Protein AF-A0A816WK23-F1 (afdb_monomer_lite)

Sequence (173 aa):
MIIFQYILIFLVTLNSGKPQETEDAASSPTAIFIKPKAIIMRRLNPLKLLFNVAHIPETSSYSVEWNFPLLKTILLESSYVTDEDKTLFIKEFINQVNDYANWSNEKHYELERFTEKYFNIYKSPDEFLPFNDCSALTYGLMNEMINDLQPNISERKRTEILERAAGRLCNSK

Secondary structure (DSSP, 8-state):
--HHHHHHHHHHHHHTTS-------------------HHHHTTS-GGGGGEEEEE-TTSS-EEEEE-HHHHHHHHHH-SSS-HHHHHHHHHHTGGGGGGGGG--HHHHHHHHHHHHHHH-TTS-GGG-HHHH-HHHHHHHHHHHHHHHH-TT--HHHHHHHHHHHHHHHT---

Radius of gyration: 23.73 Å; chains: 1; bounding box: 39×78×54 Å

Foldseek 3Di:
DVVVVVVVVVVVVVVVPDDPPPPDPPPPPPPPPPPPPVVVVVVPPVVLVQWDWAQDVVDNDIDTAGPVLLVLQLQLVDPPHDPVLNVVCCVLPVVCPVCVVVDDPVSRVVVVVSCCQACVPPDDPCSHSVNPGVLSNLLSVLVVVCCVPPVPDDPVVSVVVSVVRCCVRVPPD

Structure (mmCIF, N/CA/C/O backbone):
data_AF-A0A816WK23-F1
#
_entry.id   AF-A0A816WK23-F1
#
loop_
_atom_site.group_PDB
_atom_site.id
_atom_site.type_symbol
_atom_site.label_atom_id
_atom_site.label_alt_id
_atom_site.label_comp_id
_atom_site.label_asym_id
_atom_site.label_entity_id
_atom_site.label_seq_id
_atom_site.pdbx_PDB_ins_code
_atom_site.Cartn_x
_atom_site.Cartn_y
_atom_site.Cartn_z
_atom_site.occupancy
_atom_site.B_iso_or_equiv
_atom_site.auth_seq_id
_atom_site.auth_comp_id
_atom_site.auth_asym_id
_atom_site.auth_atom_id
_atom_site.pdbx_PDB_model_num
ATOM 1 N N . MET A 1 1 ? 22.956 -58.994 16.156 1.00 59.38 1 MET A N 1
ATOM 2 C CA . MET A 1 1 ? 23.579 -57.656 16.289 1.00 59.38 1 MET A CA 1
ATOM 3 C C . MET A 1 1 ? 22.782 -56.505 15.656 1.00 59.38 1 MET A C 1
ATOM 5 O O . MET A 1 1 ? 23.246 -55.382 15.729 1.00 59.38 1 MET A O 1
ATOM 9 N N . ILE A 1 2 ? 21.575 -56.733 15.117 1.00 57.69 2 ILE A N 1
ATOM 10 C CA . ILE A 1 2 ? 20.716 -55.663 14.563 1.00 57.69 2 ILE A CA 1
ATOM 11 C C . ILE A 1 2 ? 19.747 -55.104 15.627 1.00 57.69 2 ILE A C 1
ATOM 13 O O . ILE A 1 2 ? 19.481 -53.909 15.667 1.00 57.69 2 ILE A O 1
ATOM 17 N N . ILE A 1 3 ? 19.302 -55.939 16.575 1.00 61.91 3 ILE A N 1
ATOM 18 C CA . ILE A 1 3 ? 18.372 -55.547 17.655 1.00 61.91 3 ILE A CA 1
ATOM 19 C C . ILE A 1 3 ? 18.975 -54.474 18.584 1.00 61.91 3 ILE A C 1
ATOM 21 O O . ILE A 1 3 ? 18.285 -53.536 18.970 1.00 61.91 3 ILE A O 1
ATOM 25 N N . PHE A 1 4 ? 20.279 -54.549 18.875 1.00 57.72 4 PHE A N 1
ATOM 26 C CA . PHE A 1 4 ? 20.974 -53.536 19.682 1.00 57.72 4 PHE A CA 1
ATOM 27 C C . PHE A 1 4 ? 21.028 -52.158 19.002 1.00 57.72 4 PHE A C 1
ATOM 29 O O . PHE A 1 4 ? 20.994 -51.144 19.691 1.00 57.72 4 PHE A O 1
ATOM 36 N N . GLN A 1 5 ? 21.055 -52.107 17.665 1.00 57.09 5 GLN A N 1
ATOM 37 C CA . GLN A 1 5 ? 21.061 -50.851 16.909 1.00 57.09 5 GLN A CA 1
ATOM 38 C C . GLN A 1 5 ? 19.702 -50.142 16.973 1.00 57.09 5 GLN A C 1
ATOM 40 O O . GLN A 1 5 ? 19.653 -48.929 17.166 1.00 57.09 5 GLN A O 1
ATOM 45 N N . TYR A 1 6 ? 18.599 -50.894 16.901 1.00 57.12 6 TYR A N 1
ATOM 46 C CA . TYR A 1 6 ? 17.254 -50.327 17.034 1.00 57.12 6 TYR A CA 1
ATOM 47 C C . TYR A 1 6 ? 16.969 -49.808 18.447 1.00 57.12 6 TYR A C 1
ATOM 49 O O . TYR A 1 6 ? 16.362 -48.750 18.583 1.00 57.12 6 TYR A O 1
ATOM 57 N N . ILE A 1 7 ? 17.458 -50.486 19.493 1.00 63.62 7 ILE A N 1
ATOM 58 C CA . ILE A 1 7 ? 17.316 -50.016 20.883 1.00 63.62 7 ILE A CA 1
ATOM 59 C C . ILE A 1 7 ? 18.072 -48.695 21.096 1.00 63.62 7 ILE A C 1
ATOM 61 O O . ILE A 1 7 ? 17.568 -47.796 21.769 1.00 63.62 7 ILE A O 1
ATOM 65 N N . LEU A 1 8 ? 19.251 -48.543 20.483 1.00 59.91 8 LEU A N 1
ATOM 66 C CA . LEU A 1 8 ? 20.062 -47.331 20.605 1.00 59.91 8 LEU A CA 1
ATOM 67 C C . LEU A 1 8 ? 19.431 -46.134 19.874 1.00 59.91 8 LEU A C 1
ATOM 69 O O . LEU A 1 8 ? 19.418 -45.031 20.412 1.00 59.91 8 LEU A O 1
ATOM 73 N N . ILE A 1 9 ? 18.838 -46.361 18.696 1.00 61.66 9 ILE A N 1
ATOM 74 C CA . ILE A 1 9 ? 18.085 -45.329 17.964 1.00 61.66 9 ILE A CA 1
ATOM 75 C C . ILE A 1 9 ? 16.849 -44.907 18.768 1.00 61.66 9 ILE A C 1
ATOM 77 O O . ILE A 1 9 ? 16.619 -43.711 18.925 1.00 61.66 9 ILE A O 1
ATOM 81 N N . PHE A 1 10 ? 16.114 -45.863 19.349 1.00 56.91 10 PHE A N 1
ATOM 82 C CA . PHE A 1 10 ? 14.908 -45.575 20.132 1.00 56.91 10 PHE A CA 1
ATOM 83 C C . PHE A 1 10 ? 15.213 -44.747 21.393 1.00 56.91 10 PHE A C 1
ATOM 85 O O . PHE A 1 10 ? 14.481 -43.804 21.700 1.00 56.91 10 PHE A O 1
ATOM 92 N N . LEU A 1 11 ? 16.323 -45.041 22.086 1.00 58.22 11 LEU A N 1
ATOM 93 C CA . LEU A 1 11 ? 16.782 -44.288 23.262 1.00 58.22 11 LEU A CA 1
ATOM 94 C C . LEU A 1 11 ? 17.215 -42.854 22.926 1.00 58.22 11 LEU A C 1
ATOM 96 O O . LEU A 1 11 ? 16.943 -41.945 23.711 1.00 58.22 11 LEU A O 1
ATOM 100 N N . VAL A 1 12 ? 17.849 -42.636 21.769 1.0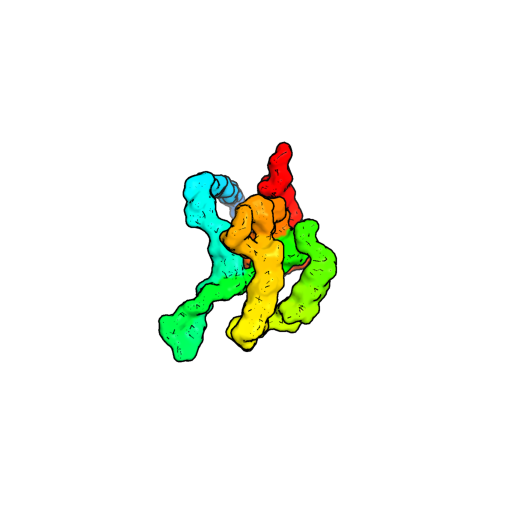0 59.19 12 VAL A N 1
ATOM 101 C CA . VAL A 1 12 ? 18.229 -41.289 21.313 1.00 59.19 12 VAL A CA 1
ATOM 102 C C . VAL A 1 12 ? 16.986 -40.486 20.924 1.00 59.19 12 VAL A C 1
ATOM 104 O O . VAL A 1 12 ? 16.837 -39.353 21.371 1.00 59.19 12 VAL A O 1
ATOM 107 N N . THR A 1 13 ? 16.037 -41.073 20.188 1.00 56.34 13 THR A N 1
ATOM 108 C CA . THR A 1 13 ? 14.824 -40.353 19.760 1.00 56.34 13 THR A CA 1
ATOM 109 C C . THR A 1 13 ? 13.837 -40.059 20.892 1.00 56.34 13 THR A C 1
ATOM 111 O O . THR A 1 13 ? 13.155 -39.040 20.836 1.00 56.34 13 THR A O 1
ATOM 114 N N . LEU A 1 14 ? 13.761 -40.892 21.939 1.00 52.03 14 LEU A N 1
ATOM 115 C CA . LEU A 1 14 ? 12.845 -40.660 23.068 1.00 52.03 14 LEU A CA 1
ATOM 116 C C . LEU A 1 14 ? 13.382 -39.678 24.119 1.00 52.03 14 LEU A C 1
ATOM 118 O O . LEU A 1 14 ? 12.585 -39.073 24.832 1.00 52.03 14 LEU A O 1
ATOM 122 N N . ASN A 1 15 ? 14.700 -39.469 24.205 1.00 47.84 15 ASN A N 1
ATOM 123 C CA . ASN A 1 15 ? 15.285 -38.453 25.091 1.00 47.84 15 ASN A CA 1
ATOM 124 C C . ASN A 1 15 ? 15.459 -37.077 24.428 1.00 47.84 15 ASN A C 1
ATOM 126 O O . ASN A 1 15 ? 15.673 -36.099 25.140 1.00 47.84 15 ASN A O 1
ATOM 130 N N . SER A 1 16 ? 15.296 -36.958 23.107 1.00 46.19 16 SER A N 1
ATOM 131 C CA . SER A 1 16 ? 15.241 -35.657 22.416 1.00 46.19 16 SER A CA 1
ATOM 132 C C . SER A 1 16 ? 13.898 -34.924 22.574 1.00 46.19 16 SER A C 1
ATOM 134 O O . SER A 1 16 ? 13.735 -33.833 22.039 1.00 46.19 16 SER A O 1
ATOM 136 N N . GLY A 1 17 ? 12.940 -35.509 23.304 1.00 43.06 17 GLY A N 1
ATOM 137 C CA . GLY A 1 17 ? 11.607 -34.950 23.549 1.00 43.06 17 GLY A CA 1
ATOM 138 C C . GLY A 1 17 ? 11.363 -34.428 24.968 1.00 43.06 17 GLY A C 1
ATOM 139 O O . GLY A 1 17 ? 10.208 -34.213 25.327 1.00 43.06 17 GLY A O 1
ATOM 140 N N . LYS A 1 18 ? 12.399 -34.242 25.798 1.00 39.94 18 LYS A N 1
ATOM 141 C CA . LYS A 1 18 ? 12.228 -33.533 27.074 1.00 39.94 18 LYS A CA 1
ATOM 142 C C . LYS A 1 18 ? 12.421 -32.034 26.849 1.00 39.94 18 LYS A C 1
ATOM 144 O O . LYS A 1 18 ? 13.476 -31.656 26.338 1.00 39.94 18 LYS A O 1
ATOM 149 N N . PRO A 1 19 ? 11.450 -31.177 27.219 1.00 39.19 19 PRO A N 1
ATOM 150 C CA . PRO A 1 19 ? 11.707 -29.752 27.274 1.00 39.19 19 PRO A CA 1
ATOM 151 C C . PRO A 1 19 ? 12.848 -29.553 28.265 1.00 39.19 19 PRO A C 1
ATOM 153 O O . PRO A 1 19 ? 12.846 -30.102 29.368 1.00 39.19 19 PRO A O 1
ATOM 156 N N . GLN A 1 20 ? 13.867 -28.835 27.822 1.00 37.50 20 GLN A N 1
ATOM 157 C CA . GLN A 1 20 ? 14.959 -28.420 28.671 1.00 37.50 20 GLN A CA 1
ATOM 158 C C . GLN A 1 20 ? 14.364 -27.442 29.693 1.00 37.50 20 GLN A C 1
ATOM 160 O O . GLN A 1 20 ? 14.165 -26.267 29.395 1.00 37.50 20 GLN A O 1
ATOM 165 N N . GLU A 1 21 ? 14.006 -27.947 30.876 1.00 42.97 21 GLU A N 1
ATOM 166 C CA . GLU A 1 21 ? 13.804 -27.128 32.072 1.00 42.97 21 GLU A CA 1
ATOM 167 C C . GLU A 1 21 ? 15.172 -26.583 32.486 1.00 42.97 21 GLU A C 1
ATOM 169 O O . GLU A 1 21 ? 15.847 -27.083 33.380 1.00 42.97 21 GLU A O 1
ATOM 174 N N . THR A 1 22 ? 15.620 -25.567 31.759 1.00 35.53 22 THR A N 1
ATOM 175 C CA . THR A 1 22 ? 16.501 -24.546 32.305 1.00 35.53 22 THR A CA 1
ATOM 176 C C . THR A 1 22 ? 15.592 -23.473 32.878 1.00 35.53 22 THR A C 1
ATOM 178 O O . THR A 1 22 ? 15.131 -22.582 32.164 1.00 35.53 22 THR A O 1
ATOM 181 N N . GLU A 1 23 ? 15.321 -23.581 34.179 1.00 40.41 23 GLU A N 1
ATOM 182 C CA . GLU A 1 23 ? 15.166 -22.400 35.021 1.00 40.41 23 GLU A CA 1
ATOM 183 C C . GLU A 1 23 ? 16.477 -21.612 34.947 1.00 40.41 23 GLU A C 1
ATOM 185 O O . GLU A 1 23 ? 17.361 -21.749 35.781 1.00 40.41 23 GLU A O 1
ATOM 190 N N . ASP A 1 24 ? 16.599 -20.788 33.917 1.00 33.62 24 ASP A N 1
ATOM 191 C CA . ASP A 1 24 ? 17.296 -19.527 34.048 1.00 33.62 24 ASP A CA 1
ATOM 192 C C . ASP A 1 24 ? 16.249 -18.462 33.774 1.00 33.62 24 ASP A C 1
ATOM 194 O O . ASP A 1 24 ? 15.664 -18.383 32.691 1.00 33.62 24 ASP A O 1
ATOM 198 N N . ALA A 1 25 ? 15.978 -17.669 34.807 1.00 42.47 25 ALA A N 1
ATOM 199 C CA . ALA A 1 25 ? 15.183 -16.461 34.753 1.00 42.47 25 ALA A CA 1
ATOM 200 C C . ALA A 1 25 ? 15.871 -15.436 33.836 1.00 42.47 25 ALA A C 1
ATOM 202 O O . ALA A 1 25 ? 16.409 -14.423 34.276 1.00 42.47 25 ALA A O 1
ATOM 203 N N . ALA A 1 26 ? 15.854 -15.692 32.532 1.00 38.41 26 ALA A N 1
ATOM 204 C CA . ALA A 1 26 ? 16.094 -14.684 31.530 1.00 38.41 26 ALA A CA 1
ATOM 205 C C . ALA A 1 26 ? 14.820 -13.849 31.481 1.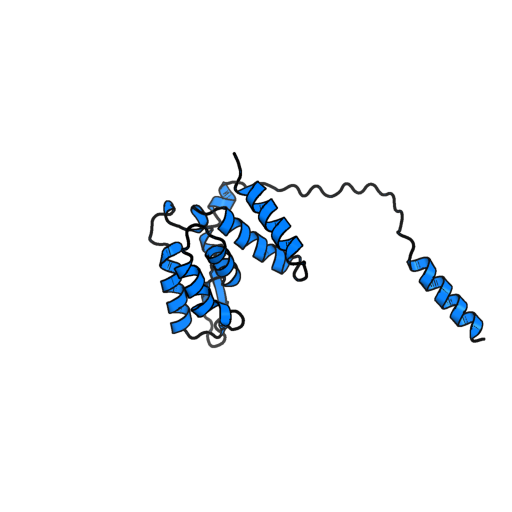00 38.41 26 ALA A C 1
ATOM 207 O O . ALA A 1 26 ? 13.814 -14.240 30.887 1.00 38.41 26 ALA A O 1
ATOM 208 N N . SER A 1 27 ? 14.853 -12.708 32.170 1.00 38.25 27 SER A N 1
ATOM 209 C CA . SER A 1 27 ? 13.924 -11.610 31.943 1.00 38.25 27 SER A CA 1
ATOM 210 C C . SER A 1 27 ? 13.639 -11.534 30.448 1.00 38.25 27 SER A C 1
ATOM 212 O O . SER A 1 27 ? 14.563 -11.263 29.676 1.00 38.25 27 SER A O 1
ATOM 214 N N . SER A 1 28 ? 12.391 -11.813 30.045 1.00 34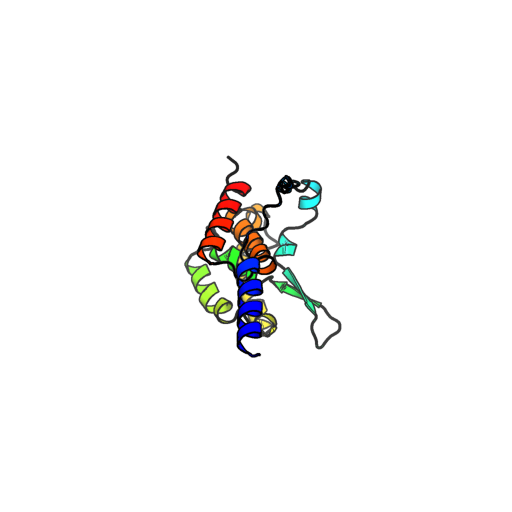.00 28 SER A N 1
ATOM 215 C CA . SER A 1 28 ? 11.897 -11.481 28.708 1.00 34.00 28 SER A CA 1
ATOM 216 C C . SER A 1 28 ? 12.486 -10.115 28.384 1.00 34.00 28 SER A C 1
ATOM 218 O O . SER A 1 28 ? 12.236 -9.205 29.182 1.00 34.00 28 SER A O 1
ATOM 220 N N . PRO A 1 29 ? 13.300 -9.950 27.324 1.00 35.84 29 PRO A N 1
ATOM 221 C CA . PRO A 1 29 ? 13.803 -8.638 26.984 1.00 35.84 29 PRO A CA 1
ATOM 222 C C . PRO A 1 29 ? 12.555 -7.811 26.734 1.00 35.84 29 PRO A C 1
ATOM 224 O O . PRO A 1 29 ? 11.850 -8.005 25.744 1.00 35.84 29 PRO A O 1
ATOM 227 N N . THR A 1 30 ? 12.202 -6.970 27.704 1.00 36.69 30 THR A N 1
ATOM 228 C CA . THR A 1 30 ? 11.135 -6.007 27.542 1.00 36.69 30 THR A CA 1
ATOM 229 C C . THR A 1 30 ? 11.587 -5.219 26.336 1.00 36.69 30 THR A C 1
ATOM 231 O O . THR A 1 30 ? 12.598 -4.524 26.410 1.00 36.69 30 THR A O 1
ATOM 234 N N . ALA A 1 31 ? 10.932 -5.422 25.193 1.00 33.75 31 ALA A N 1
ATOM 235 C CA . ALA A 1 31 ? 11.203 -4.639 24.010 1.00 33.75 31 ALA A CA 1
ATOM 236 C C . ALA A 1 31 ? 10.876 -3.201 24.408 1.00 33.75 31 ALA A C 1
ATOM 238 O O . ALA A 1 31 ? 9.711 -2.806 24.467 1.00 33.75 31 ALA A O 1
ATOM 239 N N . ILE A 1 32 ? 11.903 -2.449 24.806 1.00 30.69 32 ILE A N 1
ATOM 240 C CA . ILE A 1 32 ? 11.766 -1.040 25.122 1.00 30.69 32 ILE A CA 1
ATOM 241 C C . ILE A 1 32 ? 11.493 -0.406 23.772 1.00 30.69 32 ILE A C 1
ATOM 243 O O . ILE A 1 32 ? 12.397 -0.221 22.959 1.00 30.69 32 ILE A O 1
ATOM 247 N N . PHE A 1 33 ? 10.220 -0.130 23.511 1.00 33.94 33 PHE A N 1
ATOM 248 C CA . PHE A 1 33 ? 9.823 0.673 22.375 1.00 33.94 33 PHE A CA 1
ATOM 249 C C . PHE A 1 33 ? 10.369 2.074 22.647 1.00 33.94 33 PHE A C 1
ATOM 251 O O . PHE A 1 33 ? 9.768 2.876 23.364 1.00 33.94 33 PHE A O 1
ATOM 258 N N . ILE A 1 34 ? 11.578 2.343 22.152 1.00 31.09 34 ILE A N 1
ATOM 259 C CA . ILE A 1 34 ? 12.159 3.676 22.201 1.00 31.09 34 ILE A CA 1
ATOM 260 C C . ILE A 1 34 ? 11.275 4.510 21.291 1.00 31.09 34 ILE A C 1
ATOM 262 O O . ILE A 1 34 ? 11.403 4.437 20.071 1.00 31.09 34 ILE A O 1
ATOM 266 N N . LYS A 1 35 ? 10.346 5.269 21.884 1.00 34.00 35 LYS A N 1
ATOM 267 C CA . LYS A 1 35 ? 9.521 6.235 21.159 1.00 34.00 35 LYS A CA 1
ATOM 268 C C . LYS A 1 35 ? 10.500 7.101 20.363 1.00 34.00 35 LYS A C 1
ATOM 270 O O . LYS A 1 35 ? 11.303 7.801 20.995 1.00 34.00 35 LYS A O 1
ATOM 275 N N . PRO A 1 36 ? 10.530 7.010 19.021 1.00 36.69 36 PRO A N 1
ATOM 276 C CA . PRO A 1 36 ? 11.536 7.725 18.262 1.00 36.69 36 PRO A CA 1
ATOM 277 C C . PRO A 1 36 ? 11.382 9.203 18.612 1.00 36.69 36 PRO A C 1
ATOM 279 O O . PRO A 1 36 ? 10.269 9.736 18.583 1.00 36.69 36 PRO A O 1
ATOM 282 N N . LYS A 1 37 ? 12.473 9.856 19.039 1.00 32.69 37 LYS A N 1
ATOM 283 C CA . LYS A 1 37 ? 12.435 11.286 19.375 1.00 32.69 37 LYS A CA 1
ATOM 284 C C . LYS A 1 37 ? 11.768 12.005 18.203 1.00 32.69 37 LYS A C 1
ATOM 286 O O . LYS A 1 37 ? 12.157 11.772 17.062 1.00 32.69 37 LYS A O 1
ATOM 291 N N . ALA A 1 38 ? 10.802 12.886 18.467 1.00 36.94 38 ALA A N 1
ATOM 292 C CA . ALA A 1 38 ? 10.062 13.603 17.422 1.00 36.94 38 ALA A CA 1
ATOM 293 C C . ALA A 1 38 ? 10.986 14.293 16.394 1.00 36.94 38 ALA A C 1
ATOM 295 O O . ALA A 1 38 ? 10.621 14.448 15.239 1.00 36.94 38 ALA A O 1
ATOM 296 N N . ILE A 1 39 ? 12.217 14.641 16.787 1.00 30.27 39 ILE A N 1
ATOM 297 C CA . ILE A 1 39 ? 13.279 15.175 15.918 1.00 30.27 39 ILE A CA 1
ATOM 298 C C . ILE A 1 39 ? 13.793 14.164 14.872 1.00 30.27 39 ILE A C 1
ATOM 300 O O . ILE A 1 39 ? 14.136 14.574 13.769 1.00 30.27 39 ILE A O 1
ATOM 304 N N . ILE A 1 40 ? 13.847 12.864 15.182 1.00 35.97 40 ILE A N 1
ATOM 305 C CA . ILE A 1 40 ? 14.250 11.803 14.241 1.00 35.97 40 ILE A CA 1
ATOM 306 C C . ILE A 1 40 ? 13.091 11.483 13.287 1.00 35.97 40 ILE A C 1
ATOM 308 O O . ILE A 1 40 ? 13.313 11.418 12.082 1.00 35.97 40 ILE A O 1
ATOM 312 N N . MET A 1 41 ? 11.849 11.403 13.790 1.00 32.72 41 MET A N 1
ATOM 313 C CA . MET A 1 41 ? 10.668 11.260 12.918 1.00 32.72 41 MET A CA 1
ATOM 314 C C . MET A 1 41 ? 10.473 12.476 12.005 1.00 32.72 41 MET A C 1
ATOM 316 O O . MET A 1 41 ? 10.145 12.308 10.843 1.00 32.72 41 MET A O 1
ATOM 320 N N . ARG A 1 42 ? 10.777 13.698 12.470 1.00 34.91 42 ARG A N 1
ATOM 321 C CA . ARG A 1 42 ? 10.771 14.914 11.630 1.00 34.91 42 ARG A CA 1
ATOM 322 C C . ARG A 1 42 ? 11.826 14.908 10.514 1.00 34.91 42 ARG A C 1
ATOM 324 O O . ARG A 1 42 ? 11.712 15.706 9.593 1.00 34.91 42 ARG A O 1
ATOM 331 N N . ARG A 1 43 ? 12.861 14.059 10.590 1.00 41.50 43 ARG A N 1
ATOM 332 C CA . ARG A 1 43 ? 13.900 13.929 9.546 1.00 41.50 43 ARG A CA 1
ATOM 333 C C . ARG A 1 43 ? 13.594 12.828 8.530 1.00 41.50 43 ARG A C 1
ATOM 335 O O . ARG A 1 43 ? 14.077 12.896 7.401 1.00 41.50 43 ARG A O 1
ATOM 342 N N . LEU A 1 44 ? 12.793 11.836 8.909 1.00 50.41 44 LEU A N 1
ATOM 343 C CA . LEU A 1 44 ? 12.251 10.840 7.995 1.00 50.41 44 LEU A CA 1
ATOM 344 C C . LEU A 1 44 ? 10.954 11.396 7.421 1.00 50.41 44 LEU A C 1
ATOM 346 O O . LEU A 1 44 ? 9.901 11.267 8.027 1.00 50.41 44 LEU A O 1
ATOM 350 N N . ASN A 1 45 ? 11.048 12.051 6.264 1.00 59.28 45 ASN A N 1
ATOM 351 C CA . ASN A 1 45 ? 9.868 12.407 5.490 1.00 59.28 45 ASN A CA 1
ATOM 352 C C . ASN A 1 45 ? 9.071 11.114 5.221 1.00 59.28 45 ASN A C 1
ATOM 354 O O . ASN A 1 45 ? 9.608 10.255 4.518 1.00 59.28 45 ASN A O 1
ATOM 358 N N . PRO A 1 46 ? 7.848 10.947 5.756 1.00 60.12 46 PRO A N 1
ATOM 359 C CA . PRO A 1 46 ? 7.088 9.706 5.595 1.00 60.12 46 PRO A CA 1
ATOM 360 C C . PRO A 1 46 ? 6.783 9.392 4.128 1.00 60.12 46 PRO A C 1
ATOM 362 O O . PRO A 1 46 ? 6.611 8.229 3.784 1.00 60.12 46 PRO A O 1
ATOM 365 N N . LEU A 1 47 ? 6.859 10.401 3.247 1.00 64.12 47 LEU A N 1
ATOM 366 C CA . LEU A 1 47 ? 6.859 10.228 1.793 1.00 64.12 47 LEU A CA 1
ATOM 367 C C . LEU A 1 47 ? 7.927 9.251 1.312 1.00 64.12 47 LEU A C 1
ATOM 369 O O . LEU A 1 47 ? 7.657 8.456 0.428 1.00 64.12 47 LEU A O 1
ATOM 373 N N . LYS A 1 48 ? 9.127 9.265 1.904 1.00 69.94 48 LYS A N 1
ATOM 374 C CA . LYS A 1 48 ? 10.232 8.387 1.492 1.00 69.94 48 LYS A CA 1
ATOM 375 C C . LYS A 1 48 ? 9.926 6.906 1.683 1.00 69.94 48 LYS A C 1
ATOM 377 O O . LYS A 1 48 ? 10.580 6.094 1.053 1.00 69.94 48 LYS A O 1
ATOM 382 N N . LEU A 1 49 ? 8.975 6.560 2.549 1.00 75.56 49 LEU A N 1
ATOM 383 C CA . LEU A 1 49 ? 8.563 5.171 2.756 1.00 75.56 49 LEU A CA 1
ATOM 384 C C . LEU A 1 49 ? 7.726 4.658 1.583 1.00 75.56 49 LEU A C 1
ATOM 386 O O . LEU A 1 49 ? 7.736 3.465 1.302 1.00 75.56 49 LEU A O 1
ATOM 390 N N . LEU A 1 50 ? 7.034 5.562 0.886 1.00 77.00 50 LEU A N 1
ATOM 391 C CA . LEU A 1 50 ? 6.202 5.234 -0.266 1.00 77.00 50 LEU A CA 1
ATOM 392 C C . LEU A 1 50 ? 7.012 4.964 -1.529 1.00 77.00 50 LEU A C 1
ATOM 394 O O . LEU A 1 50 ? 6.414 4.586 -2.530 1.00 77.00 50 LEU A O 1
ATOM 398 N N . PHE A 1 51 ? 8.332 5.154 -1.503 1.00 79.00 51 PHE A N 1
ATOM 399 C CA . PHE A 1 51 ? 9.173 5.003 -2.678 1.00 79.00 51 PHE A CA 1
ATOM 400 C C . PHE A 1 51 ? 10.350 4.063 -2.421 1.00 79.00 51 PHE A C 1
ATOM 402 O O . PHE A 1 51 ? 11.026 4.149 -1.398 1.00 79.00 51 PHE A O 1
ATOM 409 N N . ASN A 1 52 ? 10.624 3.215 -3.403 1.00 76.38 52 ASN A N 1
ATOM 410 C CA . ASN A 1 52 ? 11.832 2.421 -3.526 1.00 76.38 52 ASN A CA 1
ATOM 411 C C . ASN A 1 52 ? 12.787 3.082 -4.527 1.00 76.38 52 ASN A C 1
ATOM 413 O O . ASN A 1 52 ? 12.372 3.805 -5.433 1.00 76.38 52 ASN A O 1
ATOM 417 N N . VAL A 1 53 ? 14.082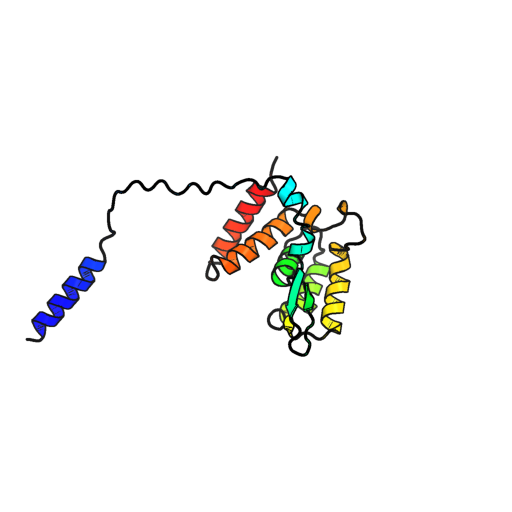 2.814 -4.366 1.00 71.88 53 VAL A N 1
ATOM 418 C CA . VAL A 1 53 ? 15.103 3.169 -5.358 1.00 71.88 53 VAL A CA 1
ATOM 419 C C . VAL A 1 53 ? 15.470 1.894 -6.107 1.00 71.88 53 VAL A C 1
ATOM 421 O O . VAL A 1 53 ? 16.046 0.984 -5.510 1.00 71.88 53 VAL A O 1
ATOM 424 N N . ALA A 1 54 ? 15.126 1.820 -7.390 1.00 67.31 54 ALA A N 1
ATOM 425 C CA . ALA A 1 54 ? 15.423 0.676 -8.243 1.00 67.31 54 ALA A CA 1
ATOM 426 C C . ALA A 1 54 ? 16.598 0.998 -9.176 1.00 67.31 54 ALA A C 1
ATOM 428 O O . ALA A 1 54 ? 16.758 2.121 -9.651 1.00 67.31 54 ALA A O 1
ATOM 429 N N . HIS A 1 55 ? 17.474 0.019 -9.398 1.00 63.94 55 HIS A N 1
ATOM 430 C CA . HIS A 1 55 ? 18.570 0.143 -10.358 1.00 63.94 55 HIS A CA 1
ATOM 431 C C . HIS A 1 55 ? 18.073 -0.284 -11.739 1.00 63.94 55 HIS A C 1
ATOM 433 O O . HIS A 1 55 ? 17.584 -1.403 -11.883 1.00 63.94 55 HIS A O 1
ATOM 439 N N . ILE A 1 56 ? 18.253 0.560 -12.756 1.00 67.88 56 ILE A N 1
ATOM 440 C CA . ILE A 1 56 ? 17.845 0.258 -14.132 1.00 67.88 56 ILE A CA 1
ATOM 441 C C . ILE A 1 56 ? 18.942 -0.612 -14.765 1.00 67.88 56 ILE A C 1
ATOM 443 O O . ILE A 1 56 ? 20.012 -0.086 -15.046 1.00 67.88 56 ILE A O 1
ATOM 447 N N . PRO A 1 57 ? 18.737 -1.921 -15.016 1.00 51.38 57 PRO A N 1
ATOM 448 C CA . PRO A 1 57 ? 19.821 -2.848 -15.382 1.00 51.38 57 PRO A CA 1
ATOM 449 C C . PRO A 1 57 ? 20.583 -2.468 -16.660 1.00 51.38 57 PRO A C 1
ATOM 451 O O . PRO A 1 57 ? 21.747 -2.821 -16.822 1.00 51.38 57 PRO A O 1
ATOM 454 N N . GLU A 1 58 ? 19.924 -1.739 -17.558 1.00 61.00 58 GLU A N 1
ATOM 455 C CA . GLU A 1 58 ? 20.446 -1.340 -18.868 1.00 61.00 58 GLU A CA 1
ATOM 456 C C . GLU A 1 58 ? 21.236 -0.020 -18.828 1.00 61.00 58 GLU A C 1
ATOM 458 O O . GLU A 1 58 ? 21.859 0.366 -19.817 1.00 61.00 58 GLU A O 1
ATOM 463 N N . THR A 1 59 ? 21.242 0.681 -17.689 1.00 54.44 59 THR A N 1
ATOM 464 C CA . THR A 1 59 ? 21.926 1.971 -17.517 1.00 54.44 59 THR A CA 1
ATOM 465 C C . THR A 1 59 ? 22.645 2.034 -16.166 1.00 54.44 59 THR A C 1
ATOM 467 O O . THR A 1 59 ? 22.380 1.251 -15.266 1.00 54.44 59 THR A O 1
ATOM 470 N N . SER A 1 60 ? 23.557 2.988 -15.968 1.00 48.38 60 SER A N 1
ATOM 471 C CA . SER A 1 60 ? 24.124 3.269 -14.635 1.00 48.38 60 SER A CA 1
ATOM 472 C C . SER A 1 60 ? 23.213 4.188 -13.804 1.00 48.38 60 SER A C 1
ATOM 474 O O . SER A 1 60 ? 23.702 5.016 -13.034 1.00 48.38 60 SER A O 1
ATOM 476 N N . SER A 1 61 ? 21.901 4.149 -14.042 1.00 68.56 61 SER A N 1
ATOM 477 C CA . SER A 1 61 ? 20.922 5.079 -13.477 1.00 68.56 61 SER A CA 1
ATOM 478 C C . SER A 1 61 ? 19.977 4.380 -12.504 1.00 68.56 61 SER A C 1
ATOM 480 O O . SER A 1 61 ? 19.771 3.168 -12.554 1.00 68.56 61 SER A O 1
ATOM 482 N N . TYR A 1 62 ? 19.403 5.174 -11.604 1.00 61.91 62 TYR A N 1
ATOM 483 C CA . TYR A 1 62 ? 18.423 4.722 -10.625 1.00 61.91 62 TYR A CA 1
ATOM 484 C C . TYR A 1 62 ? 17.073 5.374 -10.920 1.00 61.91 62 TYR A C 1
ATOM 486 O O . TYR A 1 62 ? 17.027 6.573 -11.207 1.00 61.91 62 TYR A O 1
ATOM 494 N N . SER A 1 63 ? 15.992 4.605 -10.823 1.00 68.38 63 SER A N 1
ATOM 495 C CA . SER A 1 63 ? 14.617 5.104 -10.806 1.00 68.38 63 SER A CA 1
ATOM 496 C C . SER A 1 63 ? 14.117 5.213 -9.365 1.00 68.38 63 SER A C 1
ATOM 498 O O . SER A 1 63 ? 14.514 4.451 -8.479 1.00 68.38 63 SER A O 1
ATOM 500 N N . VAL A 1 64 ? 13.253 6.198 -9.120 1.00 71.19 64 VAL A N 1
ATOM 501 C CA . VAL A 1 64 ? 12.442 6.264 -7.902 1.00 71.19 64 VAL A CA 1
ATOM 502 C C . VAL A 1 64 ? 11.070 5.735 -8.282 1.00 71.19 64 VAL A C 1
ATOM 504 O O . VAL A 1 64 ? 10.428 6.278 -9.175 1.00 71.19 64 VAL A O 1
ATOM 507 N N . GLU A 1 65 ? 10.642 4.668 -7.626 1.00 77.06 65 GLU A N 1
ATOM 508 C CA . GLU A 1 65 ? 9.403 3.957 -7.939 1.00 77.06 65 GLU A CA 1
ATOM 509 C C . GLU A 1 65 ? 8.559 3.803 -6.685 1.00 77.06 65 GLU A C 1
ATOM 511 O O . GLU A 1 65 ? 9.087 3.841 -5.579 1.00 77.06 65 GLU A O 1
ATOM 516 N N . TRP A 1 66 ? 7.251 3.595 -6.821 1.00 82.75 66 TRP A N 1
ATOM 517 C CA . TRP A 1 66 ? 6.408 3.313 -5.663 1.00 82.75 66 TRP A CA 1
ATOM 518 C C . TRP A 1 66 ? 6.849 2.035 -4.935 1.00 82.75 66 TRP A C 1
ATOM 520 O O . TRP A 1 66 ? 7.103 1.000 -5.552 1.00 82.75 66 TRP A O 1
ATOM 530 N N . ASN A 1 67 ? 6.858 2.078 -3.601 1.00 84.44 67 ASN A N 1
ATOM 531 C CA . ASN A 1 67 ? 6.802 0.879 -2.776 1.00 84.44 67 ASN A CA 1
ATOM 532 C C . ASN A 1 67 ? 5.393 0.288 -2.917 1.00 84.44 67 ASN A C 1
ATOM 534 O O . ASN A 1 67 ? 4.474 0.619 -2.166 1.00 84.44 67 ASN A O 1
ATOM 538 N N . PHE A 1 68 ? 5.218 -0.540 -3.945 1.00 85.75 68 PHE A N 1
ATOM 539 C CA . PHE A 1 68 ? 3.914 -1.033 -4.364 1.00 85.75 68 PHE A CA 1
ATOM 540 C C . PHE A 1 68 ? 3.184 -1.862 -3.283 1.00 85.75 68 PHE A C 1
ATOM 542 O O . PHE A 1 68 ? 1.994 -1.614 -3.073 1.00 85.75 68 PHE A O 1
ATOM 549 N N . PRO A 1 69 ? 3.832 -2.791 -2.547 1.00 84.56 69 PRO A N 1
ATOM 550 C CA . PRO A 1 69 ? 3.205 -3.484 -1.415 1.00 84.56 69 PRO A CA 1
ATOM 551 C C . PRO A 1 69 ? 2.662 -2.544 -0.329 1.00 84.56 69 PRO A C 1
ATOM 553 O O . PRO A 1 69 ? 1.512 -2.690 0.113 1.00 84.56 69 PRO A O 1
ATOM 556 N N . LEU A 1 70 ? 3.455 -1.539 0.052 1.00 87.25 70 LEU A N 1
ATOM 557 C CA . LEU A 1 70 ? 3.047 -0.532 1.026 1.00 87.25 70 LEU A CA 1
ATOM 558 C C . LEU A 1 70 ? 1.879 0.306 0.493 1.00 87.25 70 LEU A C 1
ATOM 560 O O . LEU A 1 70 ? 0.855 0.445 1.164 1.00 87.25 70 LEU A O 1
ATOM 564 N N . LEU A 1 71 ? 2.011 0.815 -0.734 1.00 88.75 71 LEU A N 1
ATOM 565 C CA . LEU A 1 71 ? 1.003 1.621 -1.417 1.00 88.75 71 LEU A CA 1
ATOM 566 C C . LEU A 1 71 ? -0.337 0.884 -1.516 1.00 88.75 71 LEU A C 1
ATOM 568 O O . LEU A 1 71 ? -1.377 1.446 -1.173 1.00 88.75 71 LEU A O 1
ATOM 572 N N . LYS A 1 72 ? -0.306 -0.388 -1.934 1.00 90.12 72 LYS A N 1
ATOM 573 C CA . LYS A 1 72 ? -1.482 -1.258 -2.012 1.00 90.12 72 LYS A CA 1
ATOM 574 C C . LYS A 1 72 ? -2.198 -1.319 -0.671 1.00 90.12 72 LYS A C 1
ATOM 576 O O . LYS A 1 72 ? -3.409 -1.133 -0.621 1.00 90.12 72 LYS A O 1
ATOM 581 N N . THR A 1 73 ? -1.459 -1.592 0.400 1.00 90.00 73 THR A N 1
ATOM 582 C CA . THR A 1 73 ? -2.056 -1.732 1.731 1.00 90.00 73 THR A CA 1
ATOM 583 C C . THR A 1 73 ? -2.691 -0.413 2.169 1.00 90.00 73 THR A C 1
ATOM 585 O O . THR A 1 73 ? -3.853 -0.399 2.557 1.00 90.00 73 THR A O 1
ATOM 588 N N . ILE A 1 74 ? -1.984 0.713 2.023 1.00 90.25 74 ILE A N 1
ATOM 589 C CA . ILE A 1 74 ? -2.506 2.030 2.418 1.00 90.25 74 ILE A CA 1
ATOM 590 C C . ILE A 1 74 ? -3.788 2.377 1.645 1.00 90.25 74 ILE A C 1
ATOM 592 O O . ILE A 1 74 ? -4.764 2.818 2.247 1.00 90.25 74 ILE A O 1
ATOM 596 N N . LEU A 1 75 ? -3.815 2.163 0.327 1.00 92.31 75 LEU A N 1
ATOM 597 C CA . LEU A 1 75 ? -4.981 2.492 -0.496 1.00 92.31 75 LEU A CA 1
ATOM 598 C C . LEU A 1 75 ? -6.206 1.627 -0.174 1.00 92.31 75 LEU A C 1
ATOM 600 O O . LEU A 1 75 ? -7.327 2.131 -0.144 1.00 92.31 75 LEU A O 1
ATOM 604 N N . LEU A 1 76 ? -6.011 0.328 0.059 1.00 92.75 76 LEU A N 1
ATOM 605 C CA . LEU A 1 76 ? -7.121 -0.593 0.315 1.00 92.75 76 LEU A CA 1
ATOM 606 C C . LEU A 1 76 ? -7.691 -0.453 1.729 1.00 92.75 76 LEU A C 1
ATOM 608 O O . LEU A 1 76 ? -8.907 -0.534 1.912 1.00 92.75 76 LEU A O 1
ATOM 612 N N . GLU A 1 77 ? -6.828 -0.201 2.709 1.00 91.31 77 GLU A N 1
ATOM 613 C CA . GLU A 1 77 ? -7.208 -0.113 4.121 1.00 91.31 77 GLU A CA 1
ATOM 614 C C . GLU A 1 77 ? -7.723 1.276 4.512 1.00 91.31 77 GLU A C 1
ATOM 616 O O . GLU A 1 77 ? -8.372 1.431 5.546 1.00 91.31 77 GLU A O 1
ATOM 621 N N . SER A 1 78 ? -7.474 2.298 3.691 1.00 90.94 78 SER A N 1
ATOM 622 C CA . SER A 1 78 ? -7.900 3.653 4.017 1.00 90.94 78 SER A CA 1
ATOM 623 C C . SER A 1 78 ? -9.409 3.862 3.907 1.00 90.94 78 SER A C 1
ATOM 625 O O . SER A 1 78 ? -10.067 3.407 2.970 1.00 90.94 78 SER A O 1
ATOM 627 N N . SER A 1 79 ? -9.945 4.638 4.847 1.00 89.38 79 SER A N 1
ATOM 628 C CA . SER A 1 79 ? -11.331 5.125 4.832 1.00 89.38 79 SER A CA 1
ATOM 629 C C . SER A 1 79 ? -11.560 6.331 3.909 1.00 89.38 79 SER A C 1
ATOM 631 O O . SER A 1 79 ? -12.704 6.661 3.606 1.00 89.38 79 SER A O 1
ATOM 633 N N . TYR A 1 80 ? -10.489 6.978 3.441 1.00 89.06 80 TYR A N 1
ATOM 634 C CA . TYR A 1 80 ? -10.542 8.154 2.563 1.00 89.06 80 TYR A CA 1
ATOM 635 C C . TYR A 1 80 ? -10.481 7.792 1.071 1.00 89.06 80 TYR A C 1
ATOM 637 O O . TYR A 1 80 ? -10.736 8.637 0.211 1.00 89.06 80 TYR A O 1
ATOM 645 N N . VAL A 1 81 ? -10.151 6.539 0.746 1.00 92.75 81 VAL A N 1
ATOM 646 C CA . VAL A 1 81 ? -10.211 6.001 -0.618 1.00 92.75 81 VAL A CA 1
ATOM 647 C C . VAL A 1 81 ? -11.602 5.412 -0.837 1.00 92.75 81 VAL A C 1
ATOM 649 O O . VAL A 1 81 ? -12.070 4.613 -0.028 1.00 92.75 81 VAL A O 1
ATOM 652 N N . THR A 1 82 ? -12.274 5.807 -1.920 1.00 94.06 82 THR A N 1
ATOM 653 C CA . THR A 1 82 ? -13.638 5.340 -2.207 1.00 94.06 82 THR A CA 1
ATOM 654 C C . THR A 1 82 ? -13.644 3.870 -2.626 1.00 94.06 82 THR A C 1
ATOM 656 O O . THR A 1 82 ? -12.664 3.374 -3.184 1.00 94.06 82 THR A O 1
ATOM 659 N N . ASP A 1 83 ? -14.760 3.171 -2.417 1.00 94.62 83 ASP A N 1
ATOM 660 C CA . ASP A 1 83 ? -14.906 1.773 -2.850 1.00 94.62 83 ASP A CA 1
ATOM 661 C C . ASP A 1 83 ? -14.753 1.615 -4.374 1.00 94.62 83 ASP A C 1
ATOM 663 O O . ASP A 1 83 ? -14.214 0.612 -4.855 1.00 94.62 83 ASP A O 1
ATOM 667 N N . GLU A 1 84 ? -15.171 2.628 -5.138 1.00 96.06 84 GLU A N 1
ATOM 668 C CA . GLU A 1 84 ? -14.992 2.701 -6.592 1.00 96.06 84 GLU A CA 1
ATOM 669 C C . GLU A 1 84 ? -13.504 2.742 -6.961 1.00 96.06 84 GLU A C 1
ATOM 671 O O . GLU A 1 84 ? -13.042 1.939 -7.774 1.00 96.06 84 GLU A O 1
ATOM 676 N N . ASP A 1 85 ? -12.733 3.617 -6.310 1.00 95.12 85 ASP A N 1
ATOM 677 C CA . ASP A 1 85 ? -11.293 3.745 -6.543 1.00 95.12 85 ASP A CA 1
ATOM 678 C C . ASP A 1 85 ? -10.528 2.500 -6.067 1.00 95.12 85 ASP A C 1
ATOM 680 O O . ASP A 1 85 ? -9.600 2.059 -6.745 1.00 95.12 85 ASP A O 1
ATOM 684 N N . LYS A 1 86 ? -10.933 1.871 -4.954 1.00 94.56 86 LYS A N 1
ATOM 685 C CA . LYS A 1 86 ? -10.362 0.587 -4.503 1.00 94.56 86 LYS A CA 1
ATOM 686 C C . LYS A 1 86 ? -10.598 -0.515 -5.530 1.00 94.56 86 LYS A C 1
ATOM 688 O O . LYS A 1 86 ? -9.678 -1.263 -5.859 1.00 94.56 86 LYS A O 1
ATOM 693 N N . THR A 1 87 ? -11.814 -0.600 -6.066 1.00 94.25 87 THR A N 1
ATOM 694 C CA . THR A 1 87 ? -12.177 -1.585 -7.093 1.00 94.25 87 THR A CA 1
ATOM 695 C C . THR A 1 87 ? -11.372 -1.368 -8.371 1.00 94.25 87 THR A C 1
ATOM 697 O O . THR A 1 87 ? -10.824 -2.326 -8.925 1.00 94.25 87 THR A O 1
ATOM 700 N N . LEU A 1 88 ? -11.251 -0.113 -8.815 1.00 93.50 88 LEU A N 1
ATOM 701 C CA . LEU A 1 88 ? -10.420 0.258 -9.958 1.00 93.50 88 LEU A CA 1
ATOM 702 C C . LEU A 1 88 ? -8.958 -0.127 -9.713 1.00 93.50 88 LEU A C 1
ATOM 704 O O . LEU A 1 88 ? -8.344 -0.766 -10.564 1.00 93.50 88 LEU A O 1
ATOM 708 N N . PHE A 1 89 ? -8.426 0.178 -8.528 1.00 93.50 89 PHE A N 1
ATOM 709 C CA . PHE A 1 89 ? -7.048 -0.138 -8.174 1.00 93.50 89 PHE A CA 1
ATOM 710 C C . PHE A 1 89 ? -6.764 -1.646 -8.216 1.00 93.50 89 PHE A C 1
ATOM 712 O O . PHE A 1 89 ? -5.770 -2.085 -8.801 1.00 93.50 89 PHE A O 1
ATOM 719 N N . ILE A 1 90 ? -7.665 -2.459 -7.652 1.00 91.44 90 ILE A N 1
ATOM 720 C CA . ILE A 1 90 ? -7.561 -3.924 -7.688 1.00 91.44 90 ILE A CA 1
ATOM 721 C C . ILE A 1 90 ? -7.534 -4.425 -9.134 1.00 91.44 90 ILE A C 1
ATOM 723 O O . ILE A 1 90 ? -6.659 -5.211 -9.505 1.00 91.44 90 ILE A O 1
ATOM 727 N N . LYS A 1 91 ? -8.487 -3.963 -9.948 1.00 90.06 91 LYS A N 1
ATOM 728 C CA . LYS A 1 91 ? -8.656 -4.413 -11.329 1.00 90.06 91 LYS A CA 1
ATOM 729 C C . LYS A 1 91 ? -7.449 -4.062 -12.199 1.00 90.06 91 LYS A C 1
ATOM 731 O O . LYS A 1 91 ? -6.982 -4.922 -12.945 1.00 90.06 91 LYS A O 1
ATOM 736 N N . GLU A 1 92 ? -6.967 -2.827 -12.093 1.00 88.00 92 GLU A N 1
ATOM 737 C CA . GLU A 1 92 ? -5.973 -2.262 -13.008 1.00 88.00 92 GLU A CA 1
ATOM 738 C C . GLU A 1 92 ? -4.524 -2.523 -12.590 1.00 88.00 92 GLU A C 1
ATOM 740 O O . GLU A 1 92 ? -3.657 -2.579 -13.463 1.00 88.00 92 GLU A O 1
ATOM 745 N N . PHE A 1 93 ? -4.247 -2.684 -11.290 1.00 88.38 93 PHE A N 1
ATOM 746 C CA . PHE A 1 93 ? -2.872 -2.723 -10.774 1.00 88.38 93 PHE A CA 1
ATOM 747 C C . PHE A 1 93 ? -2.557 -3.967 -9.929 1.00 88.38 93 PHE A C 1
ATOM 749 O O . PHE A 1 93 ? -1.438 -4.475 -9.985 1.00 88.38 93 PHE A O 1
ATOM 756 N N . ILE A 1 94 ? -3.507 -4.514 -9.159 1.00 81.69 94 ILE A N 1
ATOM 757 C CA . ILE A 1 94 ? -3.195 -5.621 -8.228 1.00 81.69 94 ILE A CA 1
ATOM 758 C C . ILE A 1 94 ? -3.046 -6.968 -8.932 1.00 81.69 94 ILE A C 1
ATOM 760 O O . ILE A 1 94 ? -2.217 -7.785 -8.537 1.00 81.69 94 ILE A O 1
ATOM 764 N N . ASN A 1 95 ? -3.791 -7.215 -10.004 1.00 68.88 95 ASN A N 1
ATOM 765 C CA . ASN A 1 95 ? -3.696 -8.493 -10.714 1.00 68.88 95 ASN A CA 1
ATOM 766 C C . ASN A 1 95 ? -2.312 -8.743 -11.357 1.00 68.88 95 ASN A C 1
ATOM 768 O O . ASN A 1 95 ? -2.068 -9.838 -11.852 1.00 68.88 95 ASN A O 1
ATOM 772 N N . GLN A 1 96 ? -1.408 -7.753 -11.329 1.00 63.62 96 GLN A N 1
ATOM 773 C CA . GLN A 1 96 ? -0.070 -7.789 -11.928 1.00 63.62 96 GLN A CA 1
ATOM 774 C C . GLN A 1 96 ? 1.058 -7.461 -10.922 1.00 63.62 96 GLN A C 1
ATOM 776 O O . GLN A 1 96 ? 2.172 -7.166 -11.347 1.00 63.62 96 GLN A O 1
ATOM 781 N N . VAL A 1 97 ? 0.803 -7.505 -9.597 1.00 62.41 97 VAL A N 1
ATOM 782 C CA . VAL A 1 97 ? 1.771 -7.081 -8.546 1.00 62.41 97 VAL A CA 1
ATOM 783 C C . VAL A 1 97 ? 3.148 -7.729 -8.693 1.00 62.41 97 VAL A C 1
ATOM 785 O O . VAL A 1 97 ? 4.162 -7.067 -8.493 1.00 62.41 97 VAL A O 1
ATOM 788 N N . ASN A 1 98 ? 3.192 -9.020 -9.031 1.00 63.25 98 ASN A N 1
ATOM 789 C CA . ASN A 1 98 ? 4.446 -9.777 -9.095 1.00 63.25 98 ASN A CA 1
ATOM 790 C C . ASN A 1 98 ? 5.367 -9.319 -10.238 1.00 63.25 98 ASN A C 1
ATOM 792 O O . ASN A 1 98 ? 6.562 -9.592 -10.187 1.00 63.25 98 ASN A O 1
ATOM 796 N N . ASP A 1 99 ? 4.824 -8.597 -11.221 1.00 69.94 99 ASP A N 1
ATOM 797 C CA . ASP A 1 99 ? 5.549 -8.100 -12.389 1.00 69.94 99 ASP A CA 1
ATOM 798 C C . ASP A 1 99 ? 5.815 -6.594 -12.324 1.00 69.94 99 ASP A C 1
ATOM 800 O O . ASP A 1 99 ? 6.223 -6.024 -13.329 1.00 69.94 99 ASP A O 1
ATOM 804 N N . TYR A 1 100 ? 5.602 -5.933 -11.178 1.00 74.25 100 TYR A N 1
ATOM 805 C CA . TYR A 1 100 ? 5.720 -4.472 -11.061 1.00 74.25 100 TYR A CA 1
ATOM 806 C C . TYR A 1 100 ? 7.037 -3.916 -11.633 1.00 74.25 100 TYR A C 1
ATOM 808 O O . TYR A 1 100 ? 7.014 -2.945 -12.376 1.00 74.25 100 TYR A O 1
ATOM 816 N N . ALA A 1 101 ? 8.171 -4.573 -11.366 1.00 71.88 101 ALA A N 1
ATOM 817 C CA . ALA A 1 101 ? 9.482 -4.166 -11.892 1.00 71.88 101 ALA A CA 1
ATOM 818 C C . ALA A 1 101 ? 9.623 -4.310 -13.424 1.00 71.88 101 ALA A C 1
ATOM 820 O O . ALA A 1 101 ? 10.548 -3.764 -14.016 1.00 71.88 101 ALA A O 1
ATOM 821 N N . ASN A 1 102 ? 8.727 -5.068 -14.059 1.00 75.12 102 ASN A N 1
ATOM 822 C CA . ASN A 1 102 ? 8.690 -5.324 -15.499 1.00 75.12 102 ASN A CA 1
ATOM 823 C C . ASN A 1 102 ? 7.572 -4.538 -16.202 1.00 75.12 102 ASN A C 1
ATOM 825 O O . ASN A 1 102 ? 7.309 -4.763 -17.387 1.00 75.12 102 ASN A O 1
ATOM 829 N N . TRP A 1 103 ? 6.856 -3.668 -15.487 1.00 82.19 103 TRP A N 1
ATOM 830 C CA . TRP A 1 103 ? 5.791 -2.879 -16.087 1.00 82.19 103 TRP A CA 1
ATOM 831 C C . TRP A 1 103 ? 6.349 -1.889 -17.109 1.00 82.19 103 TRP A C 1
ATOM 833 O O . TRP A 1 103 ? 7.458 -1.373 -17.003 1.00 82.19 103 TRP A O 1
ATOM 843 N N . SER A 1 104 ? 5.548 -1.606 -18.137 1.00 83.19 104 SER A N 1
ATOM 844 C CA . SER A 1 104 ? 5.880 -0.531 -19.073 1.00 83.19 104 SER A CA 1
ATOM 845 C C . SER A 1 104 ? 5.870 0.828 -18.362 1.00 83.19 104 SER A C 1
ATOM 847 O O . SER A 1 104 ? 5.070 1.039 -17.447 1.00 83.19 104 SER A O 1
ATOM 849 N N . ASN A 1 105 ? 6.668 1.783 -18.848 1.00 81.75 105 ASN A N 1
ATOM 850 C CA . ASN A 1 105 ? 6.667 3.159 -18.334 1.00 81.75 105 ASN A CA 1
ATOM 851 C C . ASN A 1 105 ? 5.259 3.775 -18.304 1.00 81.75 105 ASN A C 1
ATOM 853 O O . ASN A 1 105 ? 4.901 4.426 -17.329 1.00 81.75 105 ASN A O 1
ATOM 857 N N . GLU A 1 106 ? 4.431 3.522 -19.324 1.00 85.94 106 GLU A N 1
ATOM 858 C CA . GLU A 1 106 ? 3.049 4.020 -19.341 1.00 85.94 106 GLU A CA 1
ATOM 859 C C . GLU A 1 106 ? 2.228 3.467 -18.174 1.00 85.94 106 GLU A C 1
ATOM 861 O O . GLU A 1 106 ? 1.479 4.205 -17.542 1.00 85.94 106 GLU A O 1
ATOM 866 N N . LYS A 1 107 ? 2.423 2.195 -17.812 1.00 87.25 107 LYS A N 1
ATOM 867 C CA . LYS A 1 107 ? 1.711 1.593 -16.681 1.00 87.25 107 LYS A CA 1
ATOM 868 C C . LYS A 1 107 ? 2.156 2.183 -15.338 1.00 87.25 107 LYS A C 1
ATOM 870 O O . LYS A 1 107 ? 1.322 2.376 -14.454 1.00 87.25 107 LYS A O 1
ATOM 875 N N . HIS A 1 108 ? 3.437 2.531 -15.197 1.00 84.06 108 HIS A N 1
ATOM 876 C CA . HIS A 1 108 ? 3.918 3.292 -14.040 1.00 84.06 108 HIS A CA 1
ATOM 877 C C . HIS A 1 108 ? 3.315 4.704 -13.991 1.00 84.06 108 HIS A C 1
ATOM 879 O O . HIS A 1 108 ? 2.891 5.135 -12.919 1.00 84.06 108 HIS A O 1
ATOM 885 N N . TYR A 1 109 ? 3.187 5.394 -15.130 1.00 85.81 109 TYR A N 1
ATOM 886 C CA . TYR A 1 109 ? 2.529 6.705 -15.188 1.00 85.81 109 TYR A CA 1
ATOM 887 C C . TYR A 1 109 ? 1.028 6.635 -14.887 1.00 85.81 109 TYR A C 1
ATOM 889 O O . TYR A 1 109 ? 0.487 7.531 -14.242 1.00 85.81 109 TYR A O 1
ATOM 897 N N . GLU A 1 110 ? 0.332 5.580 -15.317 1.00 89.94 110 GLU A N 1
ATOM 898 C CA . GLU A 1 110 ? -1.061 5.337 -14.925 1.00 89.94 110 GLU A CA 1
ATOM 899 C C . GLU A 1 110 ? -1.204 5.205 -13.407 1.00 89.94 110 GLU A C 1
ATOM 901 O O . GLU A 1 110 ? -2.098 5.822 -12.821 1.00 89.94 110 GLU A O 1
ATOM 906 N N . LEU A 1 111 ? -0.314 4.434 -12.771 1.00 89.62 111 LEU A N 1
ATOM 907 C CA . LEU A 1 111 ? -0.285 4.294 -11.319 1.00 89.62 111 LEU A CA 1
ATOM 908 C C . LEU A 1 111 ? -0.014 5.643 -10.646 1.00 89.62 111 LEU A C 1
ATOM 910 O O . LEU A 1 111 ? -0.739 6.015 -9.728 1.00 89.62 111 LEU A O 1
ATOM 914 N N . GLU A 1 112 ? 0.985 6.392 -11.115 1.00 86.81 112 GLU A N 1
ATOM 915 C CA . GLU A 1 112 ? 1.320 7.714 -10.580 1.00 86.81 112 GLU A CA 1
ATOM 916 C C . GLU A 1 112 ? 0.106 8.652 -10.623 1.00 86.81 112 GLU A C 1
ATOM 918 O O . GLU A 1 112 ? -0.333 9.127 -9.573 1.00 86.81 112 GLU A O 1
ATOM 923 N N . ARG A 1 113 ? -0.531 8.808 -11.791 1.00 88.62 113 ARG A N 1
ATOM 924 C CA . ARG A 1 113 ? -1.743 9.632 -11.953 1.00 88.62 113 ARG A CA 1
ATOM 925 C C . ARG A 1 113 ? -2.885 9.188 -11.040 1.00 88.62 113 ARG A C 1
ATOM 927 O O . ARG A 1 113 ? -3.594 10.029 -10.492 1.00 88.62 113 ARG A O 1
ATOM 934 N N . PHE A 1 114 ? -3.074 7.880 -10.852 1.00 91.69 114 PHE A N 1
ATOM 935 C CA . PHE A 1 114 ? -4.066 7.367 -9.906 1.00 91.69 114 PHE A CA 1
ATOM 936 C C . PHE A 1 114 ? -3.725 7.786 -8.465 1.00 91.69 114 PHE A C 1
ATOM 938 O O . PHE A 1 114 ? -4.575 8.297 -7.732 1.00 91.69 114 PHE A O 1
ATOM 945 N N . THR A 1 115 ? -2.465 7.610 -8.059 1.00 89.19 115 THR A N 1
ATOM 946 C CA . THR A 1 115 ? -2.006 7.910 -6.696 1.00 89.19 115 THR A CA 1
ATOM 947 C C . THR A 1 115 ? -1.985 9.399 -6.366 1.00 89.19 115 THR A C 1
ATOM 949 O O . THR A 1 115 ? -2.197 9.753 -5.207 1.00 89.19 115 THR A O 1
ATOM 952 N N . GLU A 1 116 ? -1.829 10.290 -7.349 1.00 87.88 116 GLU A N 1
ATOM 953 C CA . GLU A 1 116 ? -1.879 11.745 -7.151 1.00 87.88 116 GLU A CA 1
ATOM 954 C C . GLU A 1 116 ? -3.195 12.227 -6.531 1.00 87.88 116 GLU A C 1
ATOM 956 O O . GLU A 1 116 ? -3.233 13.295 -5.923 1.00 87.88 116 GLU A O 1
ATOM 961 N N . LYS A 1 117 ? -4.284 11.458 -6.618 1.00 87.94 117 LYS A N 1
ATOM 962 C CA . LYS A 1 117 ? -5.537 11.796 -5.930 1.00 87.94 117 LYS A CA 1
ATOM 963 C C . LYS A 1 117 ? -5.388 11.809 -4.401 1.00 87.94 117 LYS A C 1
ATOM 965 O O . LYS A 1 117 ? -6.068 12.592 -3.741 1.00 87.94 117 LYS A O 1
ATOM 970 N N . TYR A 1 118 ? -4.487 10.988 -3.860 1.00 88.06 118 TYR A N 1
ATOM 971 C CA . TYR A 1 118 ? -4.330 10.729 -2.420 1.00 88.06 118 TYR A CA 1
ATOM 972 C C . TYR A 1 118 ? -2.959 11.121 -1.870 1.00 88.06 118 TYR A C 1
ATOM 974 O O . TYR A 1 118 ? -2.822 11.447 -0.691 1.00 88.06 118 TYR A O 1
ATOM 982 N N . PHE A 1 119 ? -1.941 11.085 -2.729 1.00 83.69 119 PHE A N 1
ATOM 983 C CA . PHE A 1 119 ? -0.548 11.299 -2.369 1.00 83.69 119 PHE A CA 1
ATOM 984 C C . PHE A 1 119 ? 0.077 12.482 -3.122 1.00 83.69 119 PHE A C 1
ATOM 986 O O . PHE A 1 119 ? 1.283 12.497 -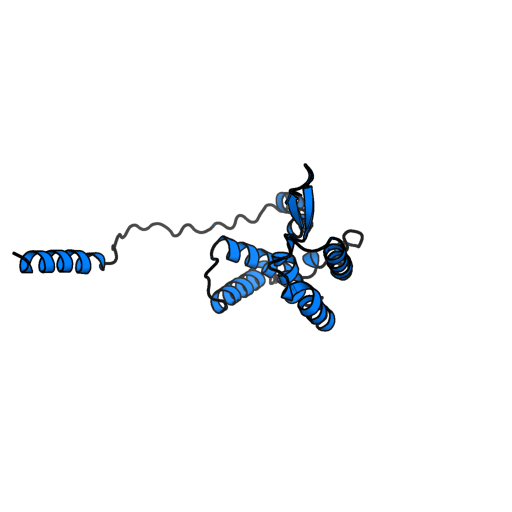3.365 1.00 83.69 119 PHE A O 1
ATOM 993 N N . ASN A 1 120 ? -0.716 13.482 -3.514 1.00 77.88 120 ASN A N 1
ATOM 994 C CA . ASN A 1 120 ? -0.179 14.643 -4.219 1.00 77.88 120 ASN A CA 1
ATOM 995 C C . ASN A 1 120 ? 0.831 15.408 -3.347 1.00 77.88 120 ASN A C 1
ATOM 997 O O . ASN A 1 120 ? 0.450 16.111 -2.411 1.00 77.88 120 ASN A O 1
ATOM 1001 N N . ILE A 1 121 ? 2.114 15.318 -3.688 1.00 70.94 121 ILE A N 1
ATOM 1002 C CA . ILE A 1 121 ? 3.192 15.967 -2.930 1.00 70.94 121 ILE A CA 1
ATOM 1003 C C . ILE A 1 121 ? 3.214 17.494 -3.081 1.00 70.94 121 ILE A C 1
ATOM 1005 O O . ILE A 1 121 ? 3.929 18.169 -2.342 1.00 70.94 121 ILE A O 1
ATOM 1009 N N . TYR A 1 122 ? 2.449 18.041 -4.029 1.00 74.62 122 TYR A N 1
ATOM 1010 C CA . TYR A 1 122 ? 2.325 19.479 -4.268 1.00 74.62 122 TYR A CA 1
ATOM 1011 C C . TYR A 1 122 ? 1.121 20.103 -3.550 1.00 74.62 122 TYR A C 1
ATOM 1013 O O . TYR A 1 122 ? 0.963 21.324 -3.574 1.00 74.62 122 TYR A O 1
ATOM 1021 N N . LYS A 1 123 ? 0.265 19.288 -2.918 1.00 68.44 123 LYS A N 1
ATOM 1022 C CA . LYS A 1 123 ? -0.885 19.753 -2.130 1.00 68.44 123 LYS A CA 1
ATOM 1023 C C . LYS A 1 123 ? -0.525 19.954 -0.657 1.00 68.44 123 LYS A C 1
ATOM 1025 O O . LYS A 1 123 ? 0.570 19.614 -0.211 1.00 68.44 123 LYS A O 1
ATOM 1030 N N . SER A 1 124 ? -1.456 20.547 0.099 1.00 68.56 124 SER A N 1
ATOM 1031 C CA . SER A 1 124 ? -1.291 20.729 1.544 1.00 68.56 124 SER A CA 1
ATOM 1032 C C . SER A 1 124 ? -1.060 19.376 2.234 1.00 68.56 124 SER A C 1
ATOM 1034 O O . SER A 1 124 ? -1.767 18.419 1.909 1.00 68.56 124 SER A O 1
ATOM 1036 N N . PRO A 1 125 ? -0.147 19.284 3.221 1.00 66.75 125 PRO A N 1
ATOM 1037 C CA . PRO A 1 125 ? 0.037 18.074 4.022 1.00 66.75 125 PRO A CA 1
ATOM 1038 C C . PRO A 1 125 ? -1.255 17.550 4.668 1.00 66.75 125 PRO A C 1
ATOM 1040 O O . PRO A 1 125 ? -1.372 16.352 4.897 1.00 66.75 125 PRO A O 1
ATOM 1043 N N . ASP A 1 126 ? -2.238 18.413 4.926 1.00 65.44 126 ASP A N 1
ATOM 1044 C CA . ASP A 1 126 ? -3.521 18.018 5.526 1.00 65.44 126 ASP A CA 1
ATOM 1045 C C . ASP A 1 126 ? -4.387 17.157 4.585 1.00 65.44 126 ASP A C 1
ATOM 1047 O O . ASP A 1 126 ? -5.234 16.379 5.024 1.00 65.44 126 ASP A O 1
ATOM 1051 N N . GLU A 1 127 ? -4.155 17.261 3.276 1.00 68.94 127 GLU A N 1
ATOM 1052 C CA . GLU A 1 127 ? -4.838 16.472 2.245 1.00 68.94 127 GLU A CA 1
ATOM 1053 C C . GLU A 1 127 ? -4.096 15.166 1.929 1.00 68.94 127 GLU A C 1
ATOM 1055 O O . GLU A 1 127 ? -4.565 14.352 1.135 1.00 68.94 127 GLU A O 1
ATOM 1060 N N . PHE A 1 128 ? -2.933 14.958 2.548 1.00 78.00 128 PHE A N 1
ATOM 1061 C CA . PHE A 1 128 ? -2.051 13.849 2.242 1.00 78.00 128 PHE A CA 1
ATOM 1062 C C . PHE A 1 128 ? -2.423 12.602 3.046 1.00 78.00 128 PHE A C 1
ATOM 1064 O O . PHE A 1 128 ? -2.384 12.603 4.279 1.00 78.00 128 PHE A O 1
ATOM 1071 N N . LEU A 1 129 ? -2.740 11.515 2.338 1.00 80.44 129 LEU A N 1
ATOM 1072 C CA . LEU A 1 129 ? -3.340 10.319 2.927 1.00 80.44 129 LEU A CA 1
ATOM 1073 C C . LEU A 1 129 ? -2.553 9.730 4.126 1.00 80.44 129 LEU A C 1
ATOM 1075 O O . LEU A 1 129 ? -3.137 9.510 5.186 1.00 80.44 129 LEU A O 1
ATOM 1079 N N . PRO A 1 130 ? -1.221 9.543 4.051 1.00 74.69 130 PRO A N 1
ATOM 1080 C CA . PRO A 1 130 ? -0.417 9.091 5.189 1.00 74.69 130 PRO A CA 1
ATOM 1081 C C . PRO A 1 130 ? -0.472 9.972 6.436 1.00 74.69 130 PRO A C 1
ATOM 1083 O O . PRO A 1 130 ? -0.125 9.504 7.517 1.00 74.69 130 PRO A O 1
ATOM 1086 N N . PHE A 1 131 ? -0.840 11.247 6.309 1.00 75.50 131 PHE A N 1
ATOM 1087 C CA . PHE A 1 131 ? -0.916 12.160 7.450 1.00 75.50 131 PHE A CA 1
ATOM 1088 C C . PHE A 1 131 ? -2.312 12.233 8.060 1.00 75.50 131 PHE A C 1
ATOM 1090 O O . PHE A 1 131 ? -2.421 12.548 9.245 1.00 75.50 131 PHE A O 1
ATOM 1097 N N . ASN A 1 132 ? -3.359 11.918 7.296 1.00 79.88 132 ASN A N 1
ATOM 1098 C CA . ASN A 1 132 ? -4.740 11.994 7.768 1.00 79.88 132 ASN A CA 1
ATOM 1099 C C . ASN A 1 132 ? -5.359 10.624 8.112 1.00 79.88 132 ASN A C 1
ATOM 1101 O O . ASN A 1 132 ? -6.238 10.575 8.970 1.00 79.88 132 ASN A O 1
ATOM 1105 N N . ASP A 1 133 ? -4.854 9.515 7.557 1.00 85.50 133 ASP A N 1
ATOM 1106 C CA . ASP A 1 133 ? -5.312 8.156 7.869 1.00 85.50 133 ASP A CA 1
ATOM 1107 C C . ASP A 1 133 ? -4.231 7.344 8.603 1.00 85.50 133 ASP A C 1
ATOM 1109 O O . ASP A 1 133 ? -3.460 6.570 8.024 1.00 85.50 133 ASP A O 1
ATOM 1113 N N . CYS A 1 134 ? -4.178 7.527 9.926 1.00 85.19 134 CYS A N 1
ATOM 1114 C CA . CYS A 1 134 ? -3.212 6.836 10.782 1.00 85.19 134 CYS A CA 1
ATOM 1115 C C . CYS A 1 134 ? -3.328 5.308 10.685 1.00 85.19 134 CYS A C 1
ATOM 1117 O O . CYS A 1 134 ? -2.306 4.614 10.703 1.00 85.19 134 CYS A O 1
ATOM 1119 N N . SER A 1 135 ? -4.551 4.777 10.596 1.00 87.88 135 SER A N 1
ATOM 1120 C CA . SER A 1 135 ? -4.787 3.332 10.557 1.00 87.88 135 SER A CA 1
ATOM 1121 C C . SER A 1 135 ? -4.231 2.734 9.274 1.00 87.88 135 SER A C 1
ATOM 1123 O O . SER A 1 135 ? -3.470 1.771 9.349 1.00 87.88 135 SER A O 1
ATOM 1125 N N . ALA A 1 136 ? -4.514 3.350 8.123 1.00 87.06 136 ALA A N 1
ATOM 1126 C CA . ALA A 1 136 ? -3.991 2.903 6.836 1.00 87.06 136 ALA A CA 1
ATOM 1127 C C . ALA A 1 136 ? -2.456 2.924 6.798 1.00 87.06 136 ALA A C 1
ATOM 1129 O O . ALA A 1 136 ? -1.829 1.940 6.396 1.00 87.06 136 ALA A O 1
ATOM 1130 N N . LEU A 1 137 ? -1.834 4.008 7.280 1.00 87.06 137 LEU A N 1
ATOM 1131 C CA . LEU A 1 137 ? -0.375 4.094 7.369 1.00 87.06 137 LEU A CA 1
ATOM 1132 C C . LEU A 1 137 ? 0.202 3.028 8.313 1.00 87.06 137 LEU A C 1
ATOM 1134 O O . LEU A 1 137 ? 1.200 2.383 7.989 1.00 87.06 137 LEU A O 1
ATOM 1138 N N . THR A 1 138 ? -0.428 2.822 9.471 1.00 87.25 138 THR A N 1
ATOM 1139 C CA . THR A 1 138 ? 0.005 1.815 10.449 1.00 87.25 138 THR A CA 1
ATOM 1140 C C . THR A 1 138 ? -0.105 0.411 9.875 1.00 87.25 138 THR A C 1
ATOM 1142 O O . THR A 1 138 ? 0.822 -0.380 10.029 1.00 87.25 138 THR A O 1
ATOM 1145 N N . TYR A 1 139 ? -1.202 0.103 9.185 1.00 89.38 139 TYR A N 1
ATOM 1146 C CA . TYR A 1 139 ? -1.389 -1.186 8.531 1.00 89.38 139 TYR A CA 1
ATOM 1147 C C . TYR A 1 139 ? -0.334 -1.408 7.459 1.00 89.38 139 TYR A C 1
ATOM 1149 O O . TYR A 1 139 ? 0.322 -2.444 7.486 1.00 89.38 139 TYR A O 1
ATOM 1157 N N . GLY A 1 140 ? -0.092 -0.420 6.596 1.00 86.94 140 GLY A N 1
ATOM 1158 C CA . GLY A 1 140 ? 0.963 -0.488 5.590 1.00 86.94 140 GLY A CA 1
ATOM 1159 C C . GLY A 1 140 ? 2.335 -0.804 6.190 1.00 86.94 140 GLY A C 1
ATOM 1160 O O . GLY A 1 140 ? 2.964 -1.788 5.808 1.00 86.94 140 GLY A O 1
ATOM 1161 N N . LEU A 1 141 ? 2.776 -0.014 7.172 1.00 86.44 141 LEU A N 1
ATOM 1162 C CA . LEU A 1 141 ? 4.092 -0.185 7.798 1.00 86.44 141 LEU A CA 1
ATOM 1163 C C . LEU A 1 141 ? 4.237 -1.531 8.510 1.00 86.44 141 LEU A C 1
ATOM 1165 O O . LEU A 1 141 ? 5.263 -2.200 8.392 1.00 86.44 141 LEU A O 1
ATOM 1169 N N . MET A 1 142 ? 3.211 -1.937 9.256 1.00 88.62 142 MET A N 1
ATOM 1170 C CA . MET A 1 142 ? 3.236 -3.205 9.975 1.00 88.62 142 MET A CA 1
ATOM 1171 C C . MET A 1 142 ? 3.196 -4.395 9.018 1.00 88.62 142 MET A C 1
ATOM 1173 O O . MET A 1 142 ? 3.826 -5.409 9.302 1.00 88.62 142 MET A O 1
ATOM 1177 N N . ASN A 1 143 ? 2.494 -4.282 7.889 1.00 85.12 143 ASN A N 1
ATOM 1178 C CA . ASN A 1 143 ? 2.421 -5.346 6.897 1.00 85.12 143 ASN A CA 1
ATOM 1179 C C . ASN A 1 143 ? 3.793 -5.614 6.259 1.00 85.12 143 ASN A C 1
ATOM 1181 O O . ASN A 1 143 ? 4.197 -6.772 6.171 1.00 85.12 143 ASN A O 1
ATOM 1185 N N . GLU A 1 144 ? 4.540 -4.557 5.923 1.00 83.31 144 GLU A N 1
ATOM 1186 C CA . GLU A 1 144 ? 5.926 -4.664 5.444 1.00 83.31 144 GLU A CA 1
ATOM 1187 C C . GLU A 1 144 ? 6.830 -5.335 6.486 1.00 83.31 144 GLU A C 1
ATOM 1189 O O . GLU A 1 144 ? 7.494 -6.328 6.198 1.00 83.31 144 GLU A O 1
ATOM 1194 N N . MET A 1 145 ? 6.774 -4.883 7.744 1.00 83.38 145 MET A N 1
ATOM 1195 C CA . MET A 1 145 ? 7.562 -5.489 8.824 1.00 83.38 145 MET A CA 1
ATOM 1196 C C . MET A 1 145 ? 7.235 -6.971 9.043 1.00 83.38 145 MET A C 1
ATOM 1198 O O . MET A 1 145 ? 8.121 -7.765 9.355 1.00 83.38 145 MET A O 1
ATOM 1202 N N . ILE A 1 146 ? 5.963 -7.356 8.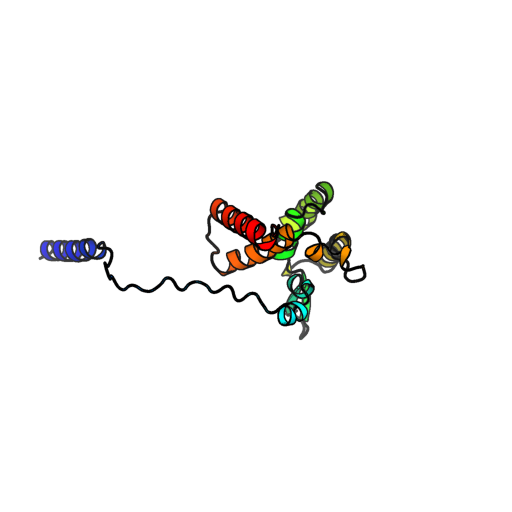923 1.00 83.69 146 ILE A N 1
ATOM 1203 C CA . ILE A 1 146 ? 5.544 -8.753 9.050 1.00 83.69 146 ILE A CA 1
ATOM 1204 C C . ILE A 1 146 ? 6.071 -9.578 7.874 1.00 83.69 146 ILE A C 1
ATOM 1206 O O . ILE A 1 146 ? 6.514 -10.703 8.096 1.00 83.69 146 ILE A O 1
ATOM 1210 N N . ASN A 1 147 ? 6.049 -9.043 6.652 1.00 81.62 147 ASN A N 1
ATOM 1211 C CA . ASN A 1 147 ? 6.583 -9.740 5.481 1.00 81.62 147 ASN A CA 1
ATOM 1212 C C . ASN A 1 147 ? 8.079 -10.046 5.644 1.00 81.62 147 ASN A C 1
ATOM 1214 O O . ASN A 1 147 ? 8.501 -11.156 5.326 1.00 81.62 147 ASN A O 1
ATOM 1218 N N . ASP A 1 148 ? 8.842 -9.121 6.230 1.00 78.12 148 ASP A N 1
ATOM 1219 C CA . ASP A 1 148 ? 10.274 -9.304 6.481 1.00 78.12 148 ASP A CA 1
ATOM 1220 C C . ASP A 1 148 ? 10.563 -10.255 7.652 1.00 78.12 148 ASP A C 1
ATOM 1222 O O . ASP A 1 148 ? 11.430 -11.126 7.572 1.00 78.12 148 ASP A O 1
ATOM 1226 N N . LEU A 1 149 ? 9.855 -10.086 8.774 1.00 83.00 149 LEU A N 1
ATOM 1227 C CA . LEU A 1 149 ? 10.177 -10.779 10.026 1.00 83.00 149 LEU A CA 1
ATOM 1228 C C . LEU A 1 149 ? 9.466 -12.129 10.175 1.00 83.00 149 LEU A C 1
ATOM 1230 O O . LEU A 1 149 ? 9.962 -13.011 10.878 1.00 83.00 149 LEU A O 1
ATOM 1234 N N . GLN A 1 150 ? 8.277 -12.280 9.590 1.00 87.44 150 GLN A N 1
ATOM 1235 C CA . GLN A 1 150 ? 7.397 -13.443 9.752 1.00 87.44 150 GLN A CA 1
ATOM 1236 C C . GLN A 1 150 ? 6.625 -13.766 8.454 1.00 87.44 150 GLN A C 1
ATOM 1238 O O . GLN A 1 150 ? 5.391 -13.778 8.458 1.00 87.44 150 GLN A O 1
ATOM 1243 N N . PRO A 1 151 ? 7.313 -14.104 7.347 1.00 82.12 151 PRO A N 1
ATOM 1244 C CA . PRO A 1 151 ? 6.686 -14.279 6.031 1.00 82.12 151 PRO A CA 1
ATOM 1245 C C . PRO A 1 151 ? 5.604 -15.372 5.987 1.00 82.12 151 PRO A C 1
ATOM 1247 O O . PRO A 1 151 ? 4.663 -15.279 5.205 1.00 82.12 151 PRO A O 1
ATOM 1250 N N . ASN A 1 152 ? 5.698 -16.385 6.856 1.00 90.31 152 ASN A N 1
ATOM 1251 C CA . ASN A 1 152 ? 4.771 -17.525 6.908 1.00 90.31 152 ASN A CA 1
ATOM 1252 C C . ASN A 1 152 ? 3.695 -17.399 8.003 1.00 90.31 152 ASN A C 1
ATOM 1254 O O . ASN A 1 152 ? 3.107 -18.403 8.413 1.00 90.31 152 ASN A O 1
ATOM 1258 N N . ILE A 1 153 ? 3.470 -16.197 8.541 1.00 92.12 153 ILE A N 1
ATOM 1259 C CA . ILE A 1 153 ? 2.422 -15.980 9.541 1.00 92.12 153 ILE A CA 1
ATOM 1260 C C . ILE A 1 153 ? 1.036 -16.284 8.955 1.00 92.12 153 ILE A C 1
ATOM 1262 O O . ILE A 1 153 ? 0.762 -16.008 7.788 1.00 92.12 153 ILE A O 1
ATOM 1266 N N . SER A 1 154 ? 0.135 -16.837 9.770 1.00 93.31 154 SER A N 1
ATOM 1267 C CA . SER A 1 154 ? -1.248 -17.046 9.341 1.00 93.31 154 SER A CA 1
ATOM 1268 C C . SER A 1 154 ? -1.983 -15.718 9.181 1.00 93.31 154 SER A C 1
ATOM 1270 O O . SER A 1 154 ? -1.769 -14.786 9.959 1.00 93.31 154 SER A O 1
ATOM 1272 N N . GLU A 1 155 ? -2.913 -15.657 8.227 1.00 90.25 155 GLU A N 1
ATOM 1273 C CA . GLU A 1 155 ? -3.666 -14.429 7.949 1.00 90.25 155 GLU A CA 1
ATOM 1274 C C . GLU A 1 155 ? -4.414 -13.927 9.186 1.00 90.25 155 GLU A C 1
ATOM 1276 O O . GLU A 1 155 ? -4.291 -12.770 9.566 1.00 90.25 155 GLU A O 1
ATOM 1281 N N . ARG A 1 156 ? -5.063 -14.837 9.924 1.00 94.12 156 ARG A N 1
ATOM 1282 C CA . ARG A 1 156 ? -5.723 -14.498 11.192 1.00 94.12 156 ARG A CA 1
ATOM 1283 C C . ARG A 1 156 ? -4.771 -13.801 12.166 1.00 94.12 156 ARG A C 1
ATOM 1285 O O . ARG A 1 156 ? -5.149 -12.839 12.827 1.00 94.12 156 ARG A O 1
ATOM 1292 N N . LYS A 1 157 ? -3.535 -14.298 12.282 1.00 93.38 157 LYS A N 1
ATOM 1293 C CA . LYS A 1 157 ? -2.557 -13.735 13.213 1.00 93.38 157 LYS A CA 1
ATOM 1294 C C . LYS A 1 157 ? -2.000 -12.404 12.715 1.00 93.38 157 LYS A C 1
ATOM 1296 O O . LYS A 1 157 ? -1.771 -11.517 13.535 1.00 93.38 157 LYS A O 1
ATOM 1301 N N . ARG A 1 158 ? -1.825 -12.254 11.400 1.00 91.69 158 ARG A N 1
ATOM 1302 C CA . ARG A 1 158 ? -1.483 -10.982 10.757 1.00 91.69 158 ARG A CA 1
ATOM 1303 C C . ARG A 1 158 ? -2.535 -9.928 11.096 1.00 91.69 158 ARG A C 1
ATOM 1305 O O . ARG A 1 158 ? -2.175 -8.916 11.689 1.00 91.69 158 ARG A O 1
ATOM 1312 N N . THR A 1 159 ? -3.816 -10.208 10.848 1.00 90.38 159 THR A N 1
ATOM 1313 C CA . THR A 1 159 ? -4.927 -9.299 11.173 1.00 90.38 159 THR A CA 1
ATOM 1314 C C . THR A 1 159 ? -4.923 -8.895 12.649 1.00 90.38 159 THR A C 1
ATOM 1316 O O . THR A 1 159 ? -4.937 -7.707 12.953 1.00 90.38 159 THR A O 1
ATOM 1319 N N . GLU A 1 160 ? -4.780 -9.852 13.578 1.00 92.19 160 GLU A N 1
ATOM 1320 C CA . GLU A 1 160 ? -4.701 -9.558 15.021 1.00 92.19 160 GLU A CA 1
ATOM 1321 C C . GLU A 1 160 ? -3.555 -8.590 15.382 1.00 92.19 160 GLU A C 1
ATOM 1323 O O . GLU A 1 160 ? -3.690 -7.768 16.295 1.00 92.19 160 GLU A O 1
ATOM 1328 N N . ILE A 1 161 ? -2.394 -8.718 14.729 1.00 90.19 161 ILE A N 1
ATOM 1329 C CA . ILE A 1 161 ? -1.240 -7.838 14.966 1.00 90.19 161 ILE A CA 1
ATOM 1330 C C . ILE A 1 161 ? -1.525 -6.440 14.421 1.00 90.19 161 ILE A C 1
ATOM 1332 O O . ILE A 1 161 ? -1.264 -5.465 15.128 1.00 90.19 161 ILE A O 1
ATOM 1336 N N . LEU A 1 162 ? -2.065 -6.349 13.202 1.00 88.56 162 LEU A N 1
ATOM 1337 C CA . LEU A 1 162 ? -2.401 -5.083 12.552 1.00 88.56 162 LEU A CA 1
ATOM 1338 C C . LEU A 1 162 ? -3.424 -4.300 13.381 1.00 88.56 162 LEU A C 1
ATOM 1340 O O . LEU A 1 162 ? -3.139 -3.173 13.790 1.00 88.56 162 LEU A O 1
ATOM 1344 N N . GLU A 1 163 ? -4.552 -4.920 13.735 1.00 89.81 163 GLU A N 1
ATOM 1345 C CA . GLU A 1 163 ? -5.604 -4.303 14.556 1.00 89.81 163 GLU A CA 1
ATOM 1346 C C . GLU A 1 163 ? -5.059 -3.815 15.902 1.00 89.81 163 GLU A C 1
ATOM 1348 O O . GLU A 1 163 ? -5.328 -2.692 16.339 1.00 89.81 163 GLU A O 1
ATOM 1353 N N . ARG A 1 164 ? -4.230 -4.635 16.563 1.00 89.00 164 ARG A N 1
ATOM 1354 C CA . ARG A 1 164 ? -3.596 -4.261 17.831 1.00 89.00 164 ARG A CA 1
ATOM 1355 C C . ARG A 1 164 ? -2.631 -3.089 17.664 1.00 89.00 164 ARG A C 1
ATOM 1357 O O . ARG A 1 164 ? -2.537 -2.260 18.569 1.00 89.00 164 ARG A O 1
ATOM 1364 N N . ALA A 1 165 ? -1.888 -3.029 16.561 1.00 86.56 165 ALA A N 1
ATOM 1365 C CA . ALA A 1 165 ? -0.955 -1.945 16.285 1.00 86.56 165 ALA A CA 1
ATOM 1366 C C . ALA A 1 165 ? -1.696 -0.626 16.034 1.00 86.56 165 ALA A C 1
ATOM 1368 O O . ALA A 1 165 ? -1.397 0.357 16.712 1.00 86.56 165 ALA A O 1
ATOM 1369 N N . ALA A 1 166 ? -2.711 -0.614 15.164 1.00 87.12 166 ALA A N 1
ATOM 1370 C CA . ALA A 1 166 ? -3.538 0.574 14.938 1.00 87.12 166 ALA A CA 1
ATOM 1371 C C . ALA A 1 166 ? -4.258 1.009 16.221 1.00 87.12 166 ALA A C 1
ATOM 1373 O O . ALA A 1 166 ? -4.221 2.182 16.590 1.00 87.12 166 ALA A O 1
ATOM 1374 N N . GLY A 1 167 ? -4.806 0.061 16.987 1.00 84.31 167 GLY A N 1
ATOM 1375 C CA . GLY A 1 167 ? -5.417 0.349 18.283 1.00 84.31 167 GLY A CA 1
ATOM 1376 C C . GLY A 1 167 ? -4.456 0.979 19.298 1.00 84.31 167 GLY A C 1
ATOM 1377 O O . GLY A 1 167 ? -4.883 1.759 20.138 1.00 84.31 167 GLY A O 1
ATOM 1378 N N . ARG A 1 168 ? -3.152 0.688 19.233 1.00 84.50 168 ARG A N 1
ATOM 1379 C CA . ARG A 1 168 ? -2.151 1.289 20.132 1.00 84.50 168 ARG A CA 1
ATOM 1380 C C . ARG A 1 168 ? -1.603 2.622 19.634 1.00 84.50 168 ARG A C 1
ATOM 1382 O O . ARG A 1 168 ? -1.290 3.481 20.452 1.00 84.50 168 ARG A O 1
ATOM 1389 N N . LEU A 1 169 ? -1.402 2.753 18.325 1.00 84.19 169 LEU A N 1
ATOM 1390 C CA . LEU A 1 169 ? -0.679 3.877 17.725 1.00 84.19 169 LEU A CA 1
ATOM 1391 C C . LEU A 1 169 ? -1.608 4.992 17.240 1.00 84.19 169 LEU A C 1
ATOM 1393 O O . LEU A 1 169 ? -1.208 6.152 17.269 1.00 84.19 169 LEU A O 1
ATOM 1397 N N . CYS A 1 170 ? -2.832 4.649 16.842 1.00 83.88 170 CYS A N 1
ATOM 1398 C CA . CYS A 1 170 ? -3.800 5.583 16.268 1.00 83.88 170 CYS A CA 1
ATOM 1399 C C . CYS A 1 170 ? -4.941 5.924 17.223 1.00 83.88 170 CYS A C 1
ATOM 1401 O O . CYS A 1 170 ? -5.426 7.052 17.216 1.00 83.88 170 CYS A O 1
ATOM 1403 N N . ASN A 1 171 ? -5.326 4.997 18.104 1.00 74.06 171 ASN A N 1
ATOM 1404 C CA . ASN A 1 171 ? -6.321 5.267 19.141 1.00 74.06 171 ASN A CA 1
ATOM 1405 C C . ASN A 1 171 ? -5.647 5.751 20.431 1.00 74.06 171 ASN A C 1
ATOM 1407 O O . ASN A 1 171 ? -5.781 5.139 21.487 1.00 74.06 171 ASN A O 1
ATOM 1411 N N . SER A 1 172 ? -4.919 6.866 20.356 1.00 50.62 172 SER A N 1
ATOM 1412 C CA . SER A 1 172 ? -4.533 7.619 21.552 1.00 50.62 172 SER A CA 1
ATOM 1413 C C . SER A 1 172 ? -5.613 8.659 21.858 1.00 50.62 172 SER A C 1
ATOM 1415 O O . SER A 1 172 ? -5.479 9.830 21.496 1.00 50.62 172 SER A O 1
ATOM 1417 N N . LYS A 1 173 ? -6.709 8.214 22.473 1.00 41.28 173 LYS A N 1
ATOM 1418 C CA . LYS A 1 173 ? -7.551 9.087 23.298 1.00 41.28 173 LYS A CA 1
ATOM 1419 C C . LYS A 1 173 ? -7.206 8.851 24.758 1.00 41.28 173 LYS A C 1
ATOM 1421 O O . LYS A 1 173 ? -7.081 7.664 25.129 1.00 41.28 173 LYS A O 1
#

pLDDT: mean 71.75, std 19.57, range [30.27, 96.06]

Organism: NCBI:txid392030